Protein AF-A0A1H8SMI4-F1 (afdb_monomer_lite)

Sequence (84 aa):
MNQTLAEKIQSDSRVLKRFSKLLLKTVQQKYLNEDFSDIEYSQIINLMTVIDHKTREIEFEVSSYFNNYDRRYCVYYPQIDKRV

Structure (mmCIF, N/CA/C/O backbone):
data_AF-A0A1H8SMI4-F1
#
_entry.id   AF-A0A1H8SMI4-F1
#
loop_
_atom_site.group_PDB
_atom_site.id
_atom_site.type_symbol
_atom_site.label_atom_id
_atom_site.label_alt_id
_atom_site.label_comp_id
_atom_site.label_asym_id
_atom_site.label_entity_id
_atom_site.label_seq_id
_atom_site.pdbx_PDB_ins_code
_atom_site.Cartn_x
_atom_site.Cartn_y
_atom_site.Cartn_z
_atom_site.occupancy
_atom_site.B_iso_or_equiv
_atom_site.auth_seq_id
_atom_site.auth_comp_id
_atom_site.auth_asym_id
_atom_site.auth_atom_id
_atom_site.pdbx_PDB_model_num
ATOM 1 N N . MET A 1 1 ? 19.275 3.644 -11.449 1.00 65.56 1 MET A N 1
ATOM 2 C CA . MET A 1 1 ? 18.548 2.445 -10.977 1.00 65.56 1 MET A CA 1
ATOM 3 C C . MET A 1 1 ? 18.588 1.387 -12.076 1.00 65.56 1 MET A C 1
ATOM 5 O O . MET A 1 1 ? 18.515 1.764 -13.240 1.00 65.56 1 MET A O 1
ATOM 9 N N . ASN A 1 2 ? 18.784 0.113 -11.729 1.00 85.44 2 ASN A N 1
ATOM 10 C CA . ASN A 1 2 ? 18.671 -1.016 -12.665 1.00 85.44 2 ASN A CA 1
ATOM 11 C C . ASN A 1 2 ? 17.177 -1.362 -12.846 1.00 85.44 2 ASN A C 1
ATOM 13 O O . ASN A 1 2 ? 16.438 -1.306 -11.864 1.00 85.44 2 ASN A O 1
ATOM 17 N N . GLN A 1 3 ? 16.741 -1.721 -14.057 1.00 83.62 3 GLN A N 1
ATOM 18 C CA . GLN A 1 3 ? 15.359 -2.105 -14.357 1.00 83.62 3 GLN A CA 1
ATOM 19 C C . GLN A 1 3 ? 14.853 -3.234 -13.447 1.00 83.62 3 GLN A C 1
ATOM 21 O O . GLN A 1 3 ? 13.789 -3.097 -12.855 1.00 83.62 3 GLN A O 1
ATOM 26 N N . THR A 1 4 ? 15.647 -4.286 -13.220 1.00 89.25 4 THR A N 1
ATOM 27 C CA . THR A 1 4 ? 15.261 -5.391 -12.320 1.00 89.25 4 THR A CA 1
ATOM 28 C C . THR A 1 4 ? 15.023 -4.910 -10.886 1.00 89.25 4 THR A C 1
ATOM 30 O O . THR A 1 4 ? 14.127 -5.389 -10.193 1.00 89.25 4 THR A O 1
ATOM 33 N N . LEU A 1 5 ? 15.811 -3.930 -10.428 1.00 88.44 5 LEU A N 1
ATOM 34 C CA . LEU A 1 5 ? 15.616 -3.317 -9.114 1.00 88.44 5 LEU A CA 1
ATOM 35 C C . LEU A 1 5 ? 14.326 -2.484 -9.086 1.00 88.44 5 LEU A C 1
ATOM 37 O O . LEU A 1 5 ? 13.589 -2.556 -8.108 1.00 88.44 5 LEU A O 1
ATOM 41 N N . ALA A 1 6 ? 14.029 -1.740 -10.154 1.00 86.75 6 ALA A N 1
ATOM 42 C CA . ALA A 1 6 ? 12.800 -0.956 -10.278 1.00 86.75 6 ALA A CA 1
ATOM 43 C C . ALA A 1 6 ? 11.544 -1.845 -10.257 1.00 86.75 6 ALA A C 1
ATOM 45 O O . ALA A 1 6 ? 10.596 -1.558 -9.530 1.00 86.75 6 ALA A O 1
ATOM 46 N N . GLU A 1 7 ? 11.564 -2.955 -10.998 1.00 88.94 7 GLU A N 1
ATOM 47 C CA . GLU A 1 7 ? 10.490 -3.957 -11.033 1.00 88.94 7 GLU A CA 1
ATOM 48 C C . GLU A 1 7 ? 10.283 -4.607 -9.661 1.00 88.94 7 GLU A C 1
ATOM 50 O O . GLU A 1 7 ? 9.148 -4.746 -9.197 1.00 88.94 7 GLU A O 1
ATOM 55 N N . LYS A 1 8 ? 11.377 -4.946 -8.966 1.00 91.25 8 LYS A N 1
ATOM 56 C CA . LYS A 1 8 ? 11.306 -5.486 -7.605 1.00 91.25 8 LYS A CA 1
ATOM 57 C C . LYS A 1 8 ? 10.678 -4.486 -6.633 1.00 91.25 8 LYS A C 1
ATOM 59 O O . LYS A 1 8 ? 9.740 -4.844 -5.928 1.00 91.25 8 LYS A O 1
ATOM 64 N N . ILE A 1 9 ? 11.127 -3.229 -6.650 1.00 89.81 9 ILE A N 1
ATOM 65 C CA . ILE A 1 9 ? 10.561 -2.160 -5.811 1.00 89.81 9 ILE A CA 1
ATOM 66 C C . ILE A 1 9 ? 9.067 -1.960 -6.120 1.00 89.81 9 ILE A C 1
ATOM 68 O O . ILE A 1 9 ? 8.268 -1.781 -5.202 1.00 89.81 9 ILE A O 1
ATOM 72 N N . GLN A 1 10 ? 8.664 -2.043 -7.392 1.00 88.44 10 GLN A N 1
ATOM 73 C CA . GLN A 1 10 ? 7.256 -1.966 -7.790 1.00 88.44 10 GLN A CA 1
ATOM 74 C C . GLN A 1 10 ? 6.419 -3.134 -7.249 1.00 88.44 10 GLN A C 1
ATOM 76 O O . GLN A 1 10 ? 5.260 -2.959 -6.871 1.00 88.44 10 GLN A O 1
ATOM 81 N N . SER A 1 11 ? 6.975 -4.345 -7.246 1.00 91.44 11 SER A N 1
ATOM 82 C CA . SER A 1 11 ? 6.309 -5.518 -6.680 1.00 91.44 11 SER A CA 1
ATOM 83 C C . SER A 1 11 ? 6.159 -5.381 -5.164 1.00 91.44 11 SER A C 1
ATOM 85 O O . SER A 1 11 ? 5.061 -5.555 -4.630 1.00 91.44 11 SER A O 1
ATOM 87 N N . ASP A 1 12 ? 7.236 -5.002 -4.477 1.00 88.25 12 ASP A N 1
ATOM 88 C CA . ASP A 1 12 ? 7.261 -4.854 -3.022 1.00 88.25 12 ASP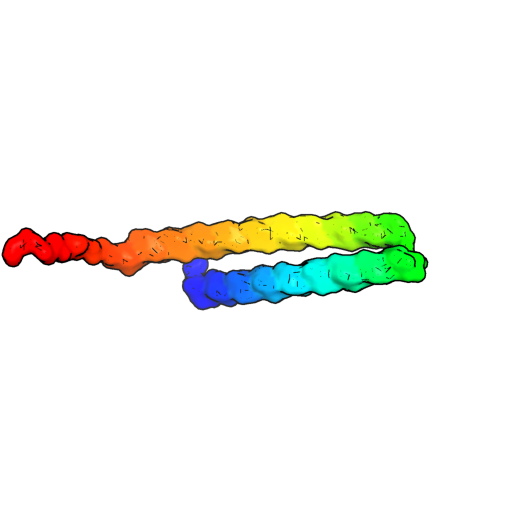 A CA 1
ATOM 89 C C . ASP A 1 12 ? 6.304 -3.742 -2.551 1.00 88.25 12 ASP A C 1
ATOM 91 O O . ASP A 1 12 ? 5.577 -3.919 -1.568 1.00 88.25 12 ASP A O 1
ATOM 95 N N . SER A 1 13 ? 6.193 -2.632 -3.294 1.00 87.38 13 SER A N 1
ATOM 96 C CA . SER A 1 13 ? 5.237 -1.558 -2.983 1.00 87.38 13 SER A CA 1
ATOM 97 C C . SER A 1 13 ? 3.776 -2.021 -3.088 1.00 87.38 13 SER A C 1
ATOM 99 O O . SER A 1 13 ? 2.944 -1.667 -2.246 1.00 87.38 13 SER A O 1
ATOM 101 N N . ARG A 1 14 ? 3.447 -2.899 -4.048 1.00 86.94 14 ARG A N 1
ATOM 102 C CA . ARG A 1 14 ? 2.111 -3.520 -4.142 1.00 86.94 14 ARG A CA 1
ATOM 103 C C . ARG A 1 14 ? 1.813 -4.422 -2.946 1.00 86.94 14 ARG A C 1
ATOM 105 O O . ARG A 1 14 ? 0.667 -4.454 -2.490 1.00 86.94 14 ARG A O 1
ATOM 112 N N . VAL A 1 15 ? 2.809 -5.153 -2.443 1.00 89.31 15 VAL A N 1
ATOM 113 C CA . VAL A 1 15 ? 2.666 -5.990 -1.240 1.00 89.31 15 VAL A CA 1
ATOM 114 C C . VAL A 1 15 ? 2.401 -5.116 -0.015 1.00 89.31 15 VAL A C 1
ATOM 116 O O . VAL A 1 15 ? 1.426 -5.363 0.697 1.00 89.31 15 VAL A O 1
ATOM 119 N N . LEU A 1 16 ? 3.176 -4.043 0.174 1.00 87.50 16 LEU A N 1
ATOM 120 C CA . LEU A 1 16 ? 2.969 -3.056 1.243 1.00 87.50 16 LEU A CA 1
ATOM 121 C C . LEU A 1 16 ? 1.557 -2.458 1.216 1.00 87.50 16 LEU A C 1
ATOM 123 O O . LEU A 1 16 ? 0.887 -2.398 2.246 1.00 87.50 16 LEU A O 1
ATOM 127 N N . LYS A 1 17 ? 1.055 -2.105 0.030 1.00 85.88 17 LYS A N 1
ATOM 128 C CA . LYS A 1 17 ? -0.301 -1.567 -0.155 1.00 85.88 17 LYS A CA 1
ATOM 129 C C . LYS A 1 17 ? -1.406 -2.573 0.176 1.00 85.88 17 LYS A C 1
ATOM 131 O O . LYS A 1 17 ? -2.489 -2.195 0.619 1.00 85.88 17 LYS A O 1
ATOM 136 N N . ARG A 1 18 ? -1.178 -3.867 -0.069 1.00 88.56 18 ARG A N 1
ATOM 137 C CA . ARG A 1 18 ? -2.116 -4.926 0.347 1.00 88.56 18 ARG A CA 1
ATOM 138 C C . ARG A 1 18 ? -2.082 -5.118 1.856 1.00 88.56 18 ARG A C 1
ATOM 140 O O . ARG A 1 18 ? -3.140 -5.214 2.473 1.00 88.56 18 ARG A O 1
ATOM 147 N N . PHE A 1 19 ? -0.887 -5.139 2.436 1.00 88.31 19 PHE A N 1
ATOM 148 C CA . PHE A 1 19 ? -0.701 -5.257 3.875 1.00 88.31 19 PHE A CA 1
ATOM 149 C C . PHE A 1 19 ? -1.366 -4.099 4.629 1.00 88.31 19 PHE A C 1
ATOM 151 O O . PHE A 1 19 ? -2.125 -4.352 5.559 1.00 88.31 19 PHE A O 1
ATOM 158 N N . SER A 1 20 ? -1.186 -2.848 4.187 1.00 87.25 20 SER A N 1
ATOM 159 C CA . SER A 1 20 ? -1.810 -1.683 4.830 1.00 87.25 20 SER A CA 1
ATOM 160 C C . SER A 1 20 ? -3.342 -1.755 4.823 1.00 87.25 20 SER A C 1
ATOM 162 O O . SER A 1 20 ? -3.978 -1.452 5.829 1.00 87.25 20 SER A O 1
ATOM 164 N N . LYS A 1 21 ? -3.951 -2.242 3.732 1.00 88.19 21 LYS A N 1
ATOM 165 C CA . LYS A 1 21 ? -5.405 -2.478 3.654 1.00 88.19 21 LYS A CA 1
ATOM 166 C C . LYS A 1 21 ? -5.885 -3.571 4.612 1.00 88.19 21 LYS A C 1
ATOM 168 O O . LYS A 1 21 ? -6.944 -3.426 5.219 1.00 88.19 21 LYS A O 1
ATOM 173 N N . LEU A 1 22 ? -5.132 -4.664 4.739 1.00 90.31 22 LEU A N 1
ATOM 174 C CA . LEU A 1 22 ? -5.450 -5.742 5.682 1.00 90.31 22 LEU A CA 1
ATOM 175 C C . LEU A 1 22 ? -5.324 -5.268 7.132 1.00 90.31 22 LEU A C 1
ATOM 177 O O . LEU A 1 22 ? -6.193 -5.568 7.954 1.00 90.31 22 LEU A O 1
ATOM 181 N N . LEU A 1 23 ? -4.280 -4.490 7.424 1.00 87.75 23 LEU A N 1
ATOM 182 C CA . LEU A 1 23 ? -4.062 -3.891 8.734 1.00 87.75 23 LEU A CA 1
ATOM 183 C C . LEU A 1 23 ? -5.222 -2.961 9.100 1.00 87.75 23 LEU A C 1
ATOM 185 O O . LEU A 1 23 ? -5.788 -3.129 10.174 1.00 87.75 23 LEU A O 1
ATOM 189 N N . LEU A 1 24 ? -5.655 -2.083 8.185 1.00 88.50 24 LEU A N 1
ATOM 190 C CA . LEU A 1 24 ? -6.813 -1.206 8.400 1.00 88.50 24 LEU A CA 1
ATOM 191 C C . LEU A 1 24 ? -8.046 -1.986 8.835 1.00 88.50 24 LEU A C 1
ATOM 193 O O . LEU A 1 24 ? -8.668 -1.671 9.844 1.00 88.50 24 LEU A O 1
ATOM 197 N N . LYS A 1 25 ? -8.379 -3.026 8.065 1.00 90.00 25 LYS A N 1
ATOM 198 C CA . LYS A 1 25 ? -9.565 -3.842 8.304 1.00 90.00 25 LYS A CA 1
ATOM 199 C C . LYS A 1 25 ? -9.491 -4.533 9.664 1.00 90.00 25 LYS A C 1
ATOM 201 O O . LYS A 1 25 ? -10.477 -4.569 10.390 1.00 90.00 25 LYS A O 1
ATOM 206 N N . THR A 1 26 ? -8.314 -5.048 10.014 1.00 87.75 26 THR A N 1
ATOM 207 C CA . THR A 1 26 ? -8.077 -5.724 11.296 1.00 87.75 26 THR A CA 1
ATOM 208 C C . THR A 1 26 ? -8.208 -4.752 12.465 1.00 87.75 26 THR A C 1
ATOM 210 O O . THR A 1 26 ? -8.826 -5.074 13.474 1.00 87.75 26 THR A O 1
ATOM 213 N N . VAL A 1 27 ? -7.650 -3.552 12.325 1.00 87.94 27 VAL A N 1
ATOM 214 C CA . VAL A 1 27 ? -7.644 -2.519 13.365 1.00 87.94 27 VAL A CA 1
ATOM 215 C C . VAL A 1 27 ? -9.042 -1.952 13.576 1.00 87.94 27 VAL A C 1
ATOM 217 O O . VAL A 1 27 ? -9.472 -1.831 14.716 1.00 87.94 27 VAL A O 1
ATOM 220 N N . GLN A 1 28 ? -9.787 -1.698 12.497 1.00 88.75 28 GLN A N 1
ATOM 221 C CA . GLN A 1 28 ? -11.198 -1.311 12.567 1.00 88.75 28 GLN A CA 1
ATOM 222 C C . GLN A 1 28 ? -12.039 -2.373 13.276 1.00 88.75 28 GLN A C 1
ATOM 224 O O . GLN A 1 28 ? -12.846 -2.040 14.134 1.00 88.75 28 GLN A O 1
ATOM 229 N N . GLN A 1 29 ? -11.832 -3.652 12.951 1.00 89.00 29 GLN A N 1
ATOM 230 C CA . GLN A 1 29 ? -12.569 -4.741 13.585 1.00 89.00 29 GLN A CA 1
ATOM 231 C C . GLN A 1 29 ? -12.247 -4.858 15.080 1.00 89.00 29 GLN A C 1
ATOM 233 O O . GLN A 1 29 ? -13.160 -5.002 15.883 1.00 89.00 29 GLN A O 1
ATOM 238 N N . LYS A 1 30 ? -10.970 -4.747 15.461 1.00 86.06 30 LYS A N 1
ATOM 239 C CA . LYS A 1 30 ? -10.559 -4.754 16.872 1.00 86.06 30 LYS A CA 1
ATOM 240 C C . LYS A 1 30 ? -11.087 -3.549 17.647 1.00 86.06 30 LYS A C 1
ATOM 242 O O . LYS A 1 30 ? -11.537 -3.709 18.771 1.00 86.06 30 LYS A O 1
ATOM 247 N N . TYR A 1 31 ? -11.079 -2.364 17.040 1.00 85.88 31 TYR A N 1
ATOM 248 C CA . TYR A 1 31 ? -11.627 -1.158 17.660 1.00 85.88 31 TYR A CA 1
ATOM 249 C C . TYR A 1 31 ? -13.136 -1.274 17.909 1.00 85.88 31 TYR A C 1
ATOM 251 O O . TYR A 1 31 ? -13.603 -0.969 18.998 1.00 85.88 31 TYR A O 1
ATOM 259 N N . LEU A 1 32 ? -13.893 -1.794 16.935 1.00 86.56 32 LEU A N 1
ATOM 260 C CA . LEU A 1 32 ? -15.331 -2.050 17.090 1.00 86.56 32 LEU A CA 1
ATOM 261 C C . LEU A 1 32 ? -15.647 -3.104 18.160 1.00 86.56 32 LEU A C 1
ATOM 263 O O . LEU A 1 32 ? -16.728 -3.071 18.738 1.00 86.56 32 LEU A O 1
ATOM 267 N N . ASN A 1 33 ? -14.719 -4.027 18.411 1.00 90.75 33 ASN A N 1
ATOM 268 C CA . ASN A 1 33 ? -14.829 -5.025 19.471 1.00 90.75 33 ASN A CA 1
ATOM 269 C C . ASN A 1 33 ? -14.370 -4.498 20.846 1.00 90.75 33 ASN A C 1
ATOM 271 O O . ASN A 1 33 ? -14.308 -5.281 21.786 1.00 90.75 33 ASN A O 1
ATOM 275 N N . GLU A 1 34 ? -14.026 -3.208 20.957 1.00 78.38 34 GLU A N 1
ATOM 276 C CA . GLU A 1 34 ? -13.448 -2.570 22.153 1.00 78.38 34 GLU A CA 1
ATOM 277 C C . GLU A 1 34 ? -12.118 -3.195 22.629 1.00 78.38 34 GLU A C 1
ATOM 279 O O . GLU A 1 34 ? -11.669 -2.960 23.748 1.00 78.38 34 GLU A O 1
ATOM 284 N N . ASP A 1 35 ? -11.416 -3.926 21.754 1.00 80.06 35 ASP A N 1
ATOM 285 C CA . ASP A 1 35 ? -10.097 -4.513 22.043 1.00 80.06 35 ASP A CA 1
ATOM 286 C C . ASP A 1 35 ? -8.958 -3.468 22.013 1.00 80.06 35 ASP A C 1
ATOM 288 O O . ASP A 1 35 ? -7.793 -3.812 22.223 1.00 80.06 35 ASP A O 1
ATOM 292 N N . PHE A 1 36 ? -9.266 -2.205 21.692 1.00 81.06 36 PHE A N 1
ATOM 293 C CA . PHE A 1 36 ? -8.300 -1.114 21.565 1.00 81.06 36 PHE A CA 1
ATOM 294 C C . PHE A 1 36 ? -8.783 0.174 22.218 1.00 81.06 36 PHE A C 1
ATOM 296 O O . PHE A 1 36 ? -9.937 0.570 22.065 1.00 81.06 36 PHE A O 1
ATOM 303 N N . SER A 1 37 ? -7.849 0.890 22.840 1.00 86.94 37 SER A N 1
ATOM 304 C CA . SER A 1 37 ? -8.064 2.284 23.220 1.00 86.94 37 SER A CA 1
ATOM 305 C C . SER A 1 37 ? -8.023 3.217 22.002 1.00 86.94 37 SER A C 1
ATOM 307 O O . SER A 1 37 ? -7.348 2.950 21.002 1.00 86.94 37 SER A O 1
ATOM 309 N N . ASP A 1 38 ? -8.676 4.377 22.116 1.00 86.44 38 ASP A N 1
ATOM 310 C CA . ASP A 1 38 ? -8.623 5.442 21.101 1.00 86.44 38 ASP A CA 1
ATOM 311 C C . ASP A 1 38 ? -7.181 5.867 20.773 1.00 86.44 38 ASP A C 1
ATOM 313 O O . ASP A 1 38 ? -6.853 6.178 19.624 1.00 86.44 38 ASP A O 1
ATOM 317 N N . ILE A 1 39 ? -6.297 5.851 21.778 1.00 91.38 39 ILE A N 1
ATOM 318 C CA . ILE A 1 39 ? -4.885 6.210 21.623 1.00 91.38 39 ILE A CA 1
ATOM 319 C C . ILE A 1 39 ? -4.183 5.198 20.715 1.00 91.38 39 ILE A C 1
ATOM 321 O O . ILE A 1 39 ? -3.548 5.599 19.739 1.00 91.38 39 ILE A O 1
ATOM 325 N N . GLU A 1 40 ? -4.324 3.900 20.982 1.00 86.44 40 GLU A N 1
ATOM 326 C CA . GLU A 1 40 ? -3.717 2.842 20.164 1.00 86.44 40 GLU A CA 1
ATOM 327 C C . GLU A 1 40 ? -4.263 2.859 18.735 1.00 86.44 40 GLU A C 1
ATOM 329 O O . GLU A 1 40 ? -3.496 2.789 17.771 1.00 86.44 40 GLU A O 1
ATOM 334 N N . TYR A 1 41 ? -5.577 3.045 18.585 1.00 88.50 41 TYR A N 1
ATOM 335 C CA . TYR A 1 41 ? -6.203 3.191 17.276 1.00 88.50 41 TYR A CA 1
ATOM 336 C C . TYR A 1 41 ? -5.604 4.373 16.497 1.00 88.50 41 TYR A C 1
ATOM 338 O O . TYR A 1 41 ? -5.173 4.213 15.351 1.00 88.50 41 TYR A O 1
ATOM 346 N N . SER A 1 42 ? -5.485 5.545 17.131 1.00 90.06 42 SER A N 1
ATOM 347 C CA . SER A 1 42 ? -4.916 6.745 16.505 1.00 90.06 42 SER A CA 1
ATOM 348 C C . SER A 1 42 ? -3.456 6.562 16.069 1.00 90.06 42 SER A C 1
ATOM 350 O O . SER A 1 42 ? -3.070 6.991 14.978 1.00 90.06 42 SER A O 1
ATOM 352 N N . GLN A 1 43 ? -2.643 5.868 16.873 1.00 91.00 43 GLN A N 1
ATOM 353 C CA . GLN A 1 43 ? -1.244 5.584 16.554 1.00 91.00 43 GLN A CA 1
ATOM 354 C C . GLN A 1 43 ? -1.123 4.673 15.332 1.00 91.00 43 GLN A C 1
ATOM 356 O O . GLN A 1 43 ? -0.282 4.913 14.461 1.00 91.00 43 GLN A O 1
ATOM 361 N N . ILE A 1 44 ? -1.989 3.664 15.225 1.00 88.50 44 ILE A N 1
ATOM 362 C CA . ILE A 1 44 ? -1.988 2.749 14.084 1.00 88.50 44 ILE A CA 1
ATOM 363 C C . ILE A 1 44 ? -2.450 3.464 12.807 1.00 88.50 44 ILE A C 1
ATOM 365 O O . ILE A 1 44 ? -1.835 3.288 11.753 1.00 88.50 44 ILE A O 1
ATOM 369 N N . ILE A 1 45 ? -3.469 4.325 12.892 1.00 89.56 45 ILE A N 1
ATOM 370 C CA . ILE A 1 45 ? -3.903 5.159 11.760 1.00 89.56 45 ILE A CA 1
ATOM 371 C C . ILE A 1 45 ? -2.782 6.103 11.300 1.00 89.56 45 ILE A C 1
ATOM 373 O O . ILE A 1 45 ? -2.538 6.229 10.095 1.00 89.56 45 ILE A O 1
ATOM 377 N N . ASN A 1 46 ? -2.046 6.717 12.230 1.00 91.31 46 ASN A N 1
ATOM 378 C CA . ASN A 1 46 ? -0.888 7.549 11.894 1.00 91.31 46 ASN A CA 1
ATOM 379 C C . ASN A 1 46 ? 0.203 6.741 11.181 1.00 91.31 46 ASN A C 1
ATOM 381 O O . ASN A 1 46 ? 0.683 7.155 10.125 1.00 91.31 46 ASN A O 1
ATOM 385 N N . LEU A 1 47 ? 0.554 5.563 11.705 1.00 89.06 47 LEU A N 1
ATOM 386 C CA . LEU A 1 47 ? 1.534 4.674 11.075 1.00 89.06 47 LEU A CA 1
ATOM 387 C C . LEU A 1 47 ? 1.110 4.300 9.651 1.00 89.06 47 LEU A C 1
ATOM 389 O O . LEU A 1 47 ? 1.906 4.382 8.715 1.00 89.06 47 LEU A O 1
ATOM 393 N N . MET A 1 48 ? -0.155 3.928 9.469 1.00 88.62 48 MET A N 1
ATOM 394 C CA . MET A 1 48 ? -0.689 3.611 8.153 1.00 88.62 48 MET A CA 1
ATOM 395 C C . MET A 1 48 ? -0.624 4.791 7.183 1.00 88.62 48 MET A C 1
ATOM 397 O O . MET A 1 48 ? -0.299 4.598 6.012 1.00 88.62 48 MET 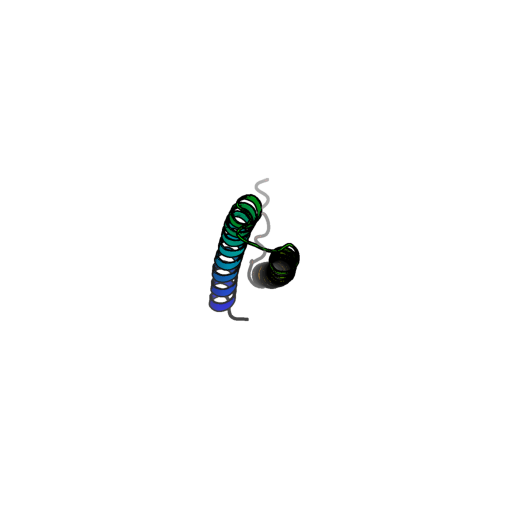A O 1
ATOM 401 N N . THR A 1 49 ? -0.921 5.998 7.661 1.00 89.75 49 THR A N 1
ATOM 402 C CA . THR A 1 49 ? -0.862 7.223 6.856 1.00 89.75 49 THR A CA 1
ATOM 403 C C . THR A 1 49 ? 0.561 7.463 6.351 1.00 89.75 49 THR A C 1
ATOM 405 O O . THR A 1 49 ? 0.766 7.710 5.163 1.00 89.75 49 THR A O 1
ATOM 408 N N . VAL A 1 50 ? 1.564 7.292 7.219 1.00 91.50 50 VAL A N 1
ATOM 409 C CA . VAL A 1 50 ? 2.983 7.399 6.841 1.00 91.50 50 VAL A CA 1
ATOM 410 C C . VAL A 1 50 ? 3.373 6.335 5.810 1.00 91.50 50 VAL A C 1
ATOM 412 O O . VAL A 1 50 ? 4.028 6.657 4.816 1.00 91.50 50 VAL A O 1
ATOM 415 N N . ILE A 1 51 ? 2.950 5.080 6.003 1.00 88.38 51 ILE A N 1
ATOM 416 C CA . ILE A 1 51 ? 3.216 3.988 5.053 1.00 88.38 51 ILE A CA 1
ATOM 417 C C . ILE A 1 51 ? 2.582 4.283 3.688 1.00 88.38 51 ILE A C 1
ATOM 419 O O . ILE A 1 51 ? 3.230 4.076 2.661 1.00 88.38 51 ILE A O 1
ATOM 423 N N . ASP A 1 52 ? 1.344 4.781 3.649 1.00 88.06 52 ASP A N 1
ATOM 424 C CA . ASP A 1 52 ? 0.660 5.111 2.395 1.00 88.06 52 ASP A CA 1
ATOM 425 C C . ASP A 1 52 ? 1.368 6.253 1.656 1.00 88.06 52 ASP A C 1
ATOM 427 O O . ASP A 1 52 ? 1.650 6.129 0.463 1.00 88.06 52 ASP A O 1
ATOM 431 N N . HIS A 1 53 ? 1.756 7.317 2.367 1.00 91.12 53 HIS A N 1
ATOM 432 C CA . HIS A 1 53 ? 2.545 8.406 1.786 1.00 91.12 53 HIS A CA 1
ATOM 433 C C . HIS A 1 53 ? 3.857 7.904 1.181 1.00 91.12 53 HIS A C 1
ATOM 435 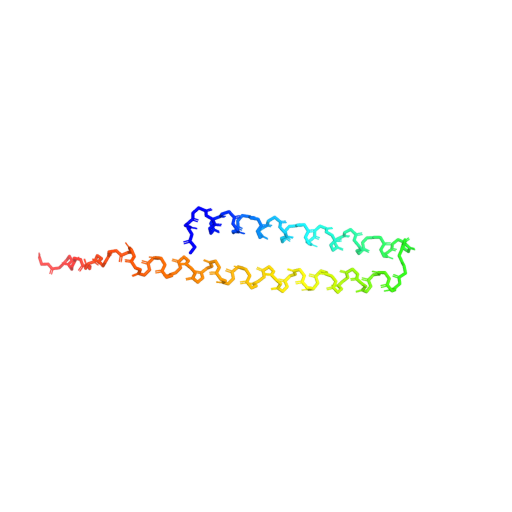O O . HIS A 1 53 ? 4.141 8.191 0.017 1.00 91.12 53 HIS A O 1
ATOM 441 N N . LYS A 1 54 ? 4.622 7.089 1.917 1.00 90.38 54 LYS A N 1
ATOM 442 C CA . LYS A 1 54 ? 5.877 6.525 1.399 1.00 90.38 54 LYS A CA 1
ATOM 443 C C . LYS A 1 54 ? 5.668 5.577 0.229 1.00 90.38 54 LYS A C 1
ATOM 445 O O . LYS A 1 54 ? 6.453 5.592 -0.716 1.00 90.38 54 LYS A O 1
ATOM 450 N N . THR A 1 55 ? 4.591 4.801 0.244 1.00 89.88 55 THR A N 1
ATOM 451 C CA . THR A 1 55 ? 4.246 3.919 -0.875 1.00 89.88 55 THR A CA 1
ATOM 452 C C . THR A 1 55 ? 3.960 4.732 -2.138 1.00 89.88 55 THR A C 1
ATOM 454 O O . THR A 1 55 ? 4.452 4.377 -3.206 1.00 89.88 55 THR A O 1
ATOM 457 N N . ARG A 1 56 ? 3.233 5.852 -2.028 1.00 88.94 56 ARG A N 1
ATOM 458 C CA . ARG A 1 56 ? 2.948 6.747 -3.163 1.00 88.94 56 ARG A CA 1
ATOM 459 C C . ARG A 1 56 ? 4.202 7.423 -3.712 1.00 88.94 56 ARG A C 1
ATOM 461 O O . ARG A 1 56 ? 4.344 7.514 -4.927 1.00 88.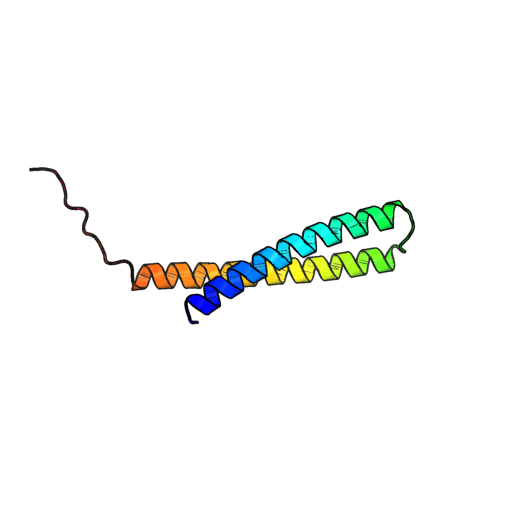94 56 ARG A O 1
ATOM 468 N N . GLU A 1 57 ? 5.110 7.869 -2.844 1.00 91.75 57 GLU A N 1
ATOM 469 C CA . GLU A 1 57 ? 6.405 8.423 -3.268 1.00 91.75 57 GLU A CA 1
ATOM 470 C C . GLU A 1 57 ? 7.207 7.390 -4.073 1.00 91.75 57 GLU A C 1
ATOM 472 O O . GLU A 1 57 ? 7.684 7.685 -5.166 1.00 91.75 57 GLU A O 1
ATOM 477 N N . ILE A 1 58 ? 7.282 6.149 -3.582 1.00 90.38 58 ILE A N 1
ATOM 478 C CA . ILE A 1 58 ? 7.951 5.050 -4.288 1.00 90.38 58 ILE A CA 1
ATOM 479 C C . ILE A 1 58 ? 7.268 4.754 -5.632 1.00 90.38 58 ILE A C 1
ATOM 481 O O . ILE A 1 58 ? 7.948 4.612 -6.647 1.00 90.38 58 ILE A O 1
ATOM 485 N N . GLU A 1 59 ? 5.933 4.662 -5.661 1.00 89.81 59 GLU A N 1
ATOM 486 C CA . GLU A 1 59 ? 5.164 4.441 -6.896 1.00 89.81 59 GLU A CA 1
ATOM 487 C C . GLU A 1 59 ? 5.450 5.539 -7.936 1.00 89.81 59 GLU A C 1
ATOM 489 O O . GLU A 1 59 ? 5.625 5.233 -9.120 1.00 89.81 59 GLU A O 1
ATOM 494 N N . PHE A 1 60 ? 5.543 6.799 -7.500 1.00 91.44 60 PHE A N 1
ATOM 495 C CA . PHE A 1 60 ? 5.884 7.932 -8.357 1.00 91.44 60 PHE A CA 1
ATOM 496 C C . PHE A 1 60 ? 7.304 7.817 -8.925 1.00 91.44 60 PHE A C 1
ATOM 498 O O . PHE A 1 60 ? 7.479 7.891 -10.142 1.00 91.44 60 PHE A O 1
ATOM 505 N N . GLU A 1 61 ? 8.304 7.580 -8.075 1.00 91.00 61 GLU A N 1
ATOM 506 C CA . GLU A 1 61 ? 9.712 7.453 -8.479 1.00 91.00 61 GLU A CA 1
ATOM 507 C C . GLU A 1 61 ? 9.923 6.307 -9.475 1.00 91.00 61 GLU A C 1
ATOM 509 O O . GLU A 1 61 ? 10.559 6.470 -10.519 1.00 91.00 61 GLU A O 1
ATOM 514 N N . VAL A 1 62 ? 9.325 5.146 -9.199 1.00 91.88 62 VAL A N 1
ATOM 515 C CA . VAL A 1 62 ? 9.407 3.982 -10.085 1.00 91.88 62 VAL A CA 1
ATOM 516 C C . VAL A 1 62 ? 8.731 4.263 -11.429 1.00 91.88 62 VAL A C 1
ATOM 518 O O . VAL A 1 62 ? 9.303 3.963 -12.477 1.00 91.88 62 VAL A O 1
ATOM 521 N N . SER A 1 63 ? 7.549 4.883 -11.425 1.00 90.31 63 SER A N 1
ATOM 522 C CA . SER A 1 63 ? 6.847 5.246 -12.666 1.00 90.31 63 SER A CA 1
ATOM 523 C C . SER A 1 63 ? 7.631 6.281 -13.480 1.00 90.31 63 SER A C 1
ATOM 525 O O . SER A 1 63 ? 7.740 6.165 -14.699 1.00 90.31 63 SER A O 1
ATOM 527 N N . SER A 1 64 ? 8.228 7.271 -12.811 1.00 91.19 64 SER A N 1
ATOM 528 C CA . SER A 1 64 ? 9.103 8.272 -13.430 1.00 91.19 64 SER A CA 1
ATOM 529 C C . SER A 1 64 ? 10.337 7.629 -14.068 1.00 91.19 64 SER A C 1
ATOM 531 O O . SER A 1 64 ? 10.714 7.972 -15.192 1.00 91.19 64 SER A O 1
ATOM 533 N N . TYR A 1 65 ? 10.938 6.644 -13.394 1.00 90.88 65 TYR A N 1
ATOM 534 C CA . TYR A 1 65 ? 12.045 5.870 -13.944 1.00 90.88 65 TYR A CA 1
ATOM 535 C C . TYR A 1 65 ? 11.648 5.120 -15.220 1.00 90.88 65 TYR A C 1
ATOM 537 O O . TYR A 1 65 ? 12.345 5.268 -16.224 1.00 90.88 65 TYR A O 1
ATOM 545 N N . PHE A 1 66 ? 10.536 4.374 -15.214 1.00 88.50 66 PHE A N 1
ATOM 546 C CA . PHE A 1 66 ? 10.076 3.647 -16.405 1.00 88.50 66 PHE A CA 1
ATOM 547 C C . PHE A 1 66 ? 9.762 4.594 -17.564 1.00 88.50 66 PHE A C 1
ATOM 549 O O . PHE A 1 66 ? 10.264 4.389 -18.662 1.00 88.50 66 PHE A O 1
ATOM 556 N N . ASN A 1 67 ? 9.070 5.707 -17.309 1.00 88.56 67 ASN A N 1
ATOM 557 C CA . ASN A 1 67 ? 8.807 6.717 -18.337 1.00 88.56 67 ASN A CA 1
ATOM 558 C C . ASN A 1 67 ? 10.101 7.286 -18.949 1.00 88.56 67 ASN A C 1
ATOM 560 O O . ASN A 1 67 ? 10.175 7.531 -20.153 1.00 88.56 67 ASN A O 1
ATOM 564 N N . ASN A 1 68 ? 11.133 7.522 -18.133 1.00 88.06 68 ASN A N 1
ATOM 565 C CA . ASN A 1 68 ? 12.429 8.001 -18.616 1.00 88.06 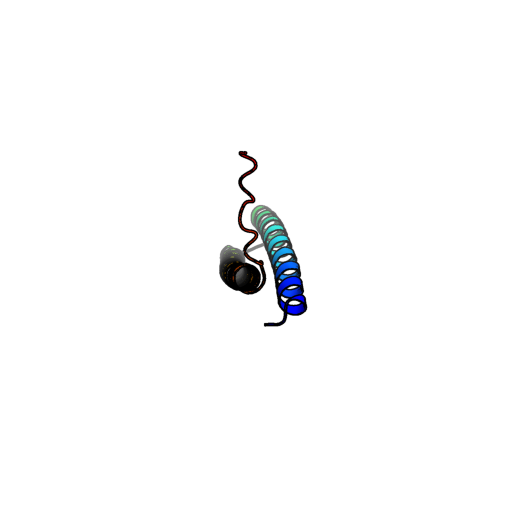68 ASN A CA 1
ATOM 566 C C . ASN A 1 68 ? 13.214 6.923 -19.366 1.00 88.06 68 ASN A C 1
ATOM 568 O O . ASN A 1 68 ? 13.913 7.244 -20.328 1.00 88.06 68 ASN A O 1
ATOM 572 N N . TYR A 1 69 ? 13.119 5.669 -18.927 1.00 86.38 69 TYR A N 1
ATOM 573 C CA . TYR A 1 69 ? 13.686 4.528 -19.632 1.00 86.38 69 TYR A CA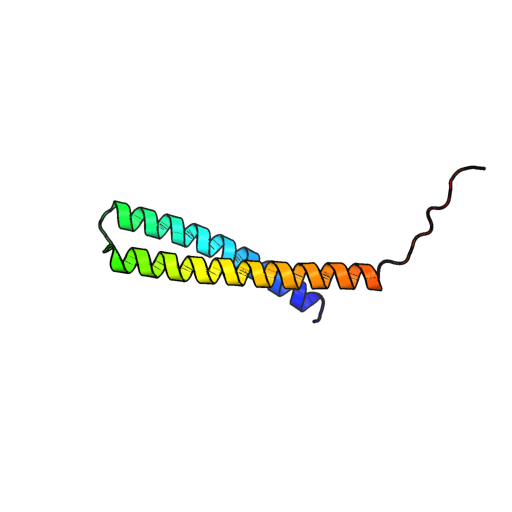 1
ATOM 574 C C . TYR A 1 69 ? 13.039 4.401 -21.016 1.00 86.38 69 TYR A C 1
ATOM 576 O O . TYR A 1 69 ? 13.741 4.454 -22.024 1.00 86.38 69 TYR A O 1
ATOM 584 N N . ASP A 1 70 ? 11.709 4.390 -21.081 1.00 85.19 70 ASP A N 1
ATOM 585 C CA . ASP A 1 70 ? 10.958 4.302 -22.330 1.00 85.19 70 ASP A CA 1
ATOM 586 C C . ASP A 1 70 ? 11.291 5.465 -23.265 1.00 85.19 70 ASP A C 1
ATOM 588 O O . ASP A 1 70 ? 11.567 5.243 -24.434 1.00 85.19 70 ASP A O 1
ATOM 592 N N . ARG A 1 71 ? 11.392 6.705 -22.773 1.00 82.62 71 ARG A N 1
ATOM 593 C CA . ARG A 1 71 ? 11.817 7.851 -23.603 1.00 82.62 71 ARG A CA 1
ATOM 594 C C . ARG A 1 71 ? 13.219 7.709 -24.195 1.00 82.62 71 ARG A C 1
ATOM 596 O O . ARG A 1 71 ? 13.483 8.270 -25.253 1.00 82.62 71 ARG A O 1
ATOM 603 N N . ARG A 1 72 ? 14.133 7.033 -23.496 1.00 81.19 72 ARG A N 1
ATOM 604 C CA . ARG A 1 72 ? 15.528 6.869 -23.934 1.00 81.19 72 ARG A CA 1
ATOM 605 C C . ARG A 1 72 ? 15.719 5.676 -24.863 1.00 81.19 72 ARG A C 1
ATOM 607 O O . ARG A 1 72 ? 16.622 5.718 -25.691 1.00 81.19 72 ARG A O 1
ATOM 614 N N . TYR A 1 73 ? 14.903 4.634 -24.712 1.00 73.12 73 TYR A N 1
ATOM 615 C CA . TYR A 1 73 ? 15.090 3.354 -25.398 1.00 73.12 73 TYR A CA 1
ATOM 616 C C . TYR A 1 73 ? 13.933 2.964 -26.333 1.00 73.12 73 TYR A C 1
ATOM 618 O O . TYR A 1 73 ? 14.109 2.064 -27.153 1.00 73.12 73 TYR A O 1
ATOM 626 N N . CYS A 1 74 ? 12.788 3.659 -26.305 1.00 59.75 74 CYS A N 1
ATOM 627 C CA . CYS A 1 74 ? 11.821 3.609 -27.401 1.00 59.75 74 CYS A CA 1
ATOM 628 C C . CYS A 1 74 ? 12.397 4.355 -28.604 1.00 59.75 74 CYS A C 1
ATOM 630 O O . CYS A 1 74 ? 12.359 5.582 -28.704 1.00 59.75 74 CYS A O 1
ATOM 632 N N . VAL A 1 75 ? 12.925 3.558 -29.528 1.00 55.94 75 VAL A N 1
ATOM 633 C CA . VAL A 1 75 ? 13.175 3.902 -30.924 1.00 55.94 75 VAL A CA 1
ATOM 634 C C . VAL A 1 75 ? 11.956 4.642 -31.479 1.00 55.94 75 VAL A C 1
ATOM 636 O O . VAL A 1 75 ? 10.840 4.122 -31.456 1.00 55.94 75 VAL A O 1
ATOM 639 N N . TYR A 1 76 ? 12.172 5.859 -31.976 1.00 50.66 76 TYR A N 1
ATOM 640 C CA . TYR A 1 76 ? 11.213 6.566 -32.819 1.00 50.66 76 TYR A CA 1
ATOM 641 C C . TYR A 1 76 ? 10.895 5.656 -34.011 1.00 50.66 76 TYR A C 1
ATOM 643 O O . TYR A 1 76 ? 11.726 5.501 -34.902 1.00 50.66 76 TYR A O 1
ATOM 651 N N . TYR A 1 77 ? 9.730 5.010 -34.019 1.00 50.06 77 TYR A N 1
ATOM 652 C CA . TYR A 1 77 ? 9.191 4.432 -35.243 1.00 50.06 77 TYR A CA 1
ATOM 653 C C . TYR A 1 77 ? 8.529 5.592 -35.985 1.00 50.06 77 TYR A C 1
ATOM 655 O O . TYR A 1 77 ? 7.449 6.016 -35.557 1.00 50.06 77 TYR A O 1
ATOM 663 N N . PRO A 1 78 ? 9.148 6.161 -37.042 1.00 49.56 78 PRO A N 1
ATOM 664 C CA . PRO A 1 78 ? 8.416 7.082 -37.890 1.00 49.56 78 PRO A CA 1
ATOM 665 C C . PRO A 1 78 ? 7.195 6.312 -38.378 1.00 49.56 78 PRO A C 1
ATOM 667 O O . PRO A 1 78 ? 7.317 5.193 -38.883 1.00 49.56 78 PRO A O 1
ATOM 670 N N . GLN A 1 79 ? 6.011 6.871 -38.143 1.00 56.62 79 GLN A N 1
ATOM 671 C CA . GLN A 1 79 ? 4.790 6.330 -38.710 1.00 56.62 79 GLN A CA 1
ATOM 672 C C . GLN A 1 79 ? 5.011 6.292 -40.221 1.00 56.62 79 GLN A C 1
ATOM 674 O O . GLN A 1 79 ? 5.100 7.338 -40.858 1.00 56.62 79 GLN A O 1
ATOM 679 N N . ILE A 1 80 ? 5.201 5.094 -40.777 1.00 55.72 80 ILE A N 1
ATOM 680 C CA . ILE A 1 80 ? 5.223 4.910 -42.223 1.00 55.72 80 ILE A CA 1
ATOM 681 C C . ILE A 1 80 ? 3.821 5.302 -42.669 1.00 55.72 80 ILE A C 1
ATOM 683 O O . ILE A 1 80 ? 2.859 4.574 -42.407 1.00 55.72 80 ILE A O 1
ATOM 687 N N . ASP A 1 81 ? 3.711 6.489 -43.256 1.00 48.91 81 ASP A N 1
ATOM 688 C CA . ASP A 1 81 ? 2.483 6.981 -43.852 1.00 48.91 81 ASP A CA 1
ATOM 689 C C . ASP A 1 81 ? 2.100 5.997 -44.961 1.00 48.91 81 ASP A C 1
ATOM 691 O O . ASP A 1 81 ? 2.727 5.936 -46.019 1.00 48.91 81 ASP A O 1
ATOM 695 N N . LYS A 1 82 ? 1.118 5.131 -44.688 1.00 53.12 82 LYS A N 1
ATOM 696 C CA . LYS A 1 82 ? 0.583 4.170 -45.661 1.00 53.12 82 LYS A CA 1
ATOM 697 C C . LYS A 1 82 ? -0.387 4.873 -46.609 1.00 53.12 82 LYS A C 1
ATOM 699 O O . LYS A 1 82 ? -1.541 4.467 -46.749 1.00 53.12 82 LYS A O 1
ATOM 704 N N . ARG A 1 83 ? 0.081 5.945 -47.236 1.00 52.44 83 ARG A N 1
ATOM 705 C CA . ARG A 1 83 ? -0.606 6.650 -48.312 1.00 52.44 83 ARG A CA 1
ATOM 706 C C . ARG A 1 83 ? 0.423 7.021 -49.368 1.00 52.44 83 ARG A C 1
ATOM 708 O O . ARG A 1 83 ? 0.984 8.100 -49.281 1.00 52.44 83 ARG A O 1
ATOM 715 N N . VAL A 1 84 ? 0.683 6.103 -50.299 1.00 43.00 84 VAL A N 1
ATOM 716 C CA . VAL A 1 84 ? 0.661 6.262 -51.772 1.00 43.00 84 VAL A CA 1
ATOM 717 C C . VAL A 1 84 ? 0.824 4.868 -52.372 1.00 43.00 84 VAL A C 1
ATOM 719 O O . VAL A 1 84 ? 1.784 4.170 -51.980 1.00 43.00 84 VAL A O 1
#

Organism: NCBI:txid872970

Radius of gyration: 20.99 Å; chains: 1; bounding box: 34×14×75 Å

Secondary structure (DSSP, 8-state):
--HHHHHHHHHHHHHHHHHHHHHHHHHHHHHHTT-S-HHHHHHHHHHHHHHHHHHHHHHHHHHHHHHHHHHHHS----------

pLDDT: mean 83.08, std 12.65, range [43.0, 91.88]

Foldseek 3Di:
DDLVVLVVLVVVLVVLVVVLVVLVVVLVVCVVVVVDDPVRSVVSVVVSVVSVVVSVVSVVVSVVVVVVVCVVPVDPPPPPPPDD